Protein AF-A0A7X2BS89-F1 (afdb_monomer_lite)

pLDDT: mean 89.71, std 5.77, range [62.12, 96.12]

Sequence (120 aa):
MKQLPQVLRNIAMTLGNPIGNFGVPYMASLLVVGLTLKQFKEGMPALLVFAVFVIGSLVLAFVLMHFYVVINGKRILGAIKKDYGPRTSQGVYKTFAETKEGEKISLDIPGLARAYGEDK

Structure (mmCIF, N/CA/C/O backbone):
data_AF-A0A7X2BS89-F1
#
_entry.id   AF-A0A7X2BS89-F1
#
loop_
_atom_site.group_PDB
_atom_site.id
_atom_site.type_symbol
_atom_site.label_atom_id
_atom_site.label_alt_id
_atom_site.label_comp_id
_atom_site.label_asym_id
_atom_site.label_entity_id
_atom_site.label_seq_id
_atom_site.pdbx_PDB_ins_code
_atom_site.Cartn_x
_atom_site.Cartn_y
_atom_site.Cartn_z
_atom_site.occupancy
_atom_site.B_iso_or_equiv
_atom_site.auth_seq_id
_atom_site.auth_comp_id
_atom_site.auth_asym_id
_atom_site.auth_atom_id
_atom_site.pdbx_PDB_model_num
ATOM 1 N N . MET A 1 1 ? 6.053 5.597 18.822 1.00 62.25 1 MET A N 1
ATOM 2 C CA . MET A 1 1 ? 4.941 5.441 17.855 1.00 62.25 1 MET A CA 1
ATOM 3 C C . MET A 1 1 ? 5.508 5.494 16.447 1.00 62.25 1 MET A C 1
ATOM 5 O O . MET A 1 1 ? 6.420 6.282 16.214 1.00 62.25 1 MET A O 1
ATOM 9 N N . LYS A 1 2 ? 5.021 4.649 15.533 1.00 79.56 2 LYS A N 1
ATOM 10 C CA . LYS A 1 2 ? 5.466 4.652 14.127 1.00 79.56 2 LYS A CA 1
ATOM 11 C C . LYS A 1 2 ? 5.002 5.926 13.407 1.00 79.56 2 LYS A C 1
ATOM 13 O O . LYS A 1 2 ? 3.958 6.483 13.738 1.00 79.56 2 LYS A O 1
ATOM 18 N N . GLN A 1 3 ? 5.757 6.366 12.400 1.00 85.50 3 GLN A N 1
ATOM 19 C CA . GLN A 1 3 ? 5.343 7.477 11.536 1.00 85.50 3 GLN A CA 1
ATOM 20 C C . GLN A 1 3 ? 4.124 7.080 10.686 1.00 85.50 3 GLN A C 1
ATOM 22 O O . GLN A 1 3 ? 4.026 5.934 10.243 1.00 85.50 3 GLN A O 1
ATOM 27 N N . LEU A 1 4 ? 3.232 8.037 10.399 1.00 86.62 4 LEU A N 1
ATOM 28 C CA . LEU A 1 4 ? 1.996 7.820 9.629 1.00 86.62 4 LEU A CA 1
ATOM 29 C C . LEU A 1 4 ? 2.205 7.011 8.326 1.00 86.62 4 LEU A C 1
ATOM 31 O O . LEU A 1 4 ? 1.462 6.050 8.112 1.00 86.62 4 LEU A O 1
ATOM 35 N N . PRO A 1 5 ? 3.209 7.304 7.470 1.00 90.06 5 PRO A N 1
ATOM 36 C CA . PRO A 1 5 ? 3.431 6.524 6.251 1.00 90.06 5 PRO A CA 1
ATOM 37 C C . PRO A 1 5 ? 3.784 5.060 6.531 1.00 90.06 5 PRO A C 1
ATOM 39 O O . PRO A 1 5 ? 3.348 4.176 5.797 1.00 90.06 5 PRO A O 1
ATOM 42 N N . GLN A 1 6 ? 4.529 4.791 7.606 1.00 90.50 6 GLN A N 1
ATOM 43 C CA . GLN A 1 6 ? 4.926 3.435 7.983 1.00 90.50 6 GLN A CA 1
ATOM 44 C C . GLN A 1 6 ? 3.729 2.617 8.475 1.00 90.50 6 GLN A C 1
ATOM 46 O O . GLN A 1 6 ? 3.584 1.455 8.104 1.00 90.50 6 GLN A O 1
ATOM 51 N N . VAL A 1 7 ? 2.834 3.228 9.258 1.00 92.06 7 VAL A N 1
ATOM 52 C CA . VAL A 1 7 ? 1.599 2.567 9.715 1.00 92.06 7 VAL A CA 1
ATOM 53 C C . VAL A 1 7 ? 0.722 2.188 8.525 1.00 92.06 7 VAL A C 1
ATOM 55 O O . VAL A 1 7 ? 0.287 1.045 8.417 1.00 92.06 7 VAL A O 1
ATOM 58 N N . LEU A 1 8 ? 0.523 3.121 7.591 1.00 93.69 8 LEU A N 1
ATOM 59 C CA . LEU A 1 8 ? -0.277 2.883 6.390 1.00 93.69 8 LEU A CA 1
ATOM 60 C C . LEU A 1 8 ? 0.323 1.788 5.504 1.00 93.69 8 LEU A C 1
ATOM 62 O O . LEU A 1 8 ? -0.423 0.979 4.955 1.00 93.69 8 LEU A O 1
ATOM 66 N N . ARG A 1 9 ? 1.655 1.720 5.403 1.00 91.12 9 ARG A N 1
ATOM 67 C CA . ARG A 1 9 ? 2.315 0.627 4.684 1.00 91.12 9 ARG A CA 1
ATOM 68 C C . ARG A 1 9 ? 2.093 -0.721 5.339 1.00 91.12 9 ARG A C 1
ATOM 70 O O . ARG A 1 9 ? 1.746 -1.665 4.640 1.00 91.12 9 ARG A O 1
ATOM 77 N N . ASN A 1 10 ? 2.231 -0.799 6.659 1.00 91.50 10 ASN A N 1
ATOM 78 C CA . ASN A 1 10 ? 1.982 -2.038 7.391 1.00 91.50 10 ASN A CA 1
ATOM 79 C C . ASN A 1 10 ? 0.533 -2.501 7.204 1.00 91.50 10 ASN A C 1
ATOM 81 O O . ASN A 1 10 ? 0.304 -3.656 6.869 1.00 91.50 10 ASN A O 1
ATOM 85 N N . ILE A 1 11 ? -0.433 -1.584 7.307 1.00 92.56 11 ILE A N 1
ATOM 86 C CA . ILE A 1 11 ? -1.848 -1.878 7.038 1.00 92.56 11 ILE A CA 1
ATOM 87 C C . ILE A 1 11 ? -2.026 -2.442 5.626 1.00 92.56 11 ILE A C 1
ATOM 89 O O . ILE A 1 11 ? -2.663 -3.478 5.454 1.00 92.56 11 ILE A O 1
ATOM 93 N N . ALA A 1 12 ? -1.449 -1.793 4.615 1.00 92.75 12 ALA A N 1
ATOM 94 C CA . ALA A 1 12 ? -1.556 -2.251 3.235 1.00 92.75 12 ALA A CA 1
ATOM 95 C C . ALA A 1 12 ? -0.905 -3.616 3.003 1.00 92.75 12 ALA A C 1
ATOM 97 O O . ALA A 1 12 ? -1.465 -4.428 2.275 1.00 92.75 12 ALA A O 1
ATOM 98 N N . MET A 1 13 ? 0.250 -3.879 3.608 1.00 89.50 13 MET A N 1
ATOM 99 C CA . MET A 1 13 ? 0.972 -5.143 3.449 1.00 89.50 13 MET A CA 1
ATOM 100 C C . MET A 1 13 ? 0.316 -6.299 4.211 1.00 89.50 13 MET A C 1
ATOM 102 O O . MET A 1 13 ? 0.418 -7.438 3.771 1.00 89.50 13 MET A O 1
ATOM 106 N N . THR A 1 14 ? -0.355 -6.019 5.331 1.00 89.69 14 THR A N 1
ATOM 107 C CA . THR A 1 14 ? -0.999 -7.042 6.166 1.00 89.69 14 THR A CA 1
ATOM 108 C C . THR A 1 14 ? -2.445 -7.317 5.760 1.00 89.69 14 THR A C 1
ATOM 110 O O . THR A 1 14 ? -2.859 -8.470 5.747 1.00 89.69 14 THR A O 1
ATOM 113 N N . LEU A 1 15 ? -3.223 -6.275 5.448 1.00 89.94 15 LEU A N 1
ATOM 114 C CA . LEU A 1 15 ? -4.653 -6.395 5.130 1.00 89.94 15 LEU A CA 1
ATOM 115 C C . LEU A 1 15 ? -4.950 -6.286 3.630 1.00 89.94 15 LEU A C 1
ATOM 117 O O . LEU A 1 15 ? -6.036 -6.650 3.185 1.00 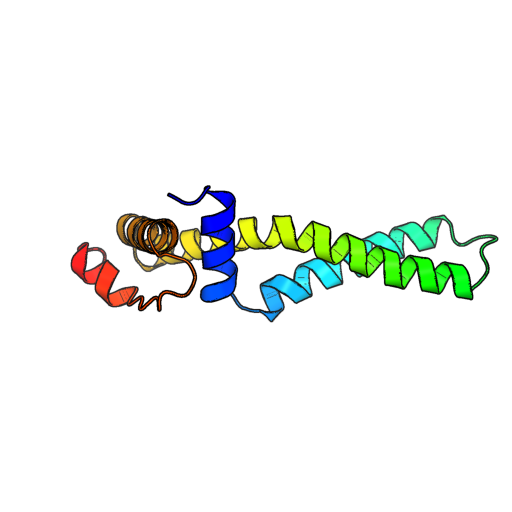89.94 15 LEU A O 1
ATOM 121 N N . GLY A 1 16 ? -4.026 -5.733 2.846 1.00 86.75 16 GLY A N 1
ATOM 122 C CA . GLY A 1 16 ? -4.201 -5.563 1.408 1.00 86.75 16 GLY A CA 1
ATOM 123 C C . GLY A 1 16 ? -3.813 -6.804 0.610 1.00 86.75 16 GLY A C 1
ATOM 124 O O . GLY A 1 16 ? -3.084 -7.678 1.068 1.00 86.75 16 GLY A O 1
ATOM 125 N N . ASN A 1 17 ? -4.275 -6.854 -0.639 1.00 87.62 17 ASN A N 1
ATOM 126 C CA . ASN A 1 17 ? -3.895 -7.909 -1.571 1.00 87.62 17 ASN A CA 1
ATOM 127 C C . ASN A 1 17 ? -2.449 -7.683 -2.071 1.00 87.62 17 ASN A C 1
ATOM 129 O O . ASN A 1 17 ? -2.179 -6.616 -2.641 1.00 87.62 17 ASN A O 1
ATOM 133 N N . PRO A 1 18 ? -1.542 -8.674 -1.952 1.00 79.31 18 PRO A N 1
ATOM 134 C CA . PRO A 1 18 ? -0.186 -8.594 -2.494 1.00 79.31 18 PRO A CA 1
ATOM 135 C C . PRO A 1 18 ? -0.164 -8.233 -3.985 1.00 79.31 18 PRO A C 1
ATOM 137 O O . PRO A 1 18 ? 0.562 -7.331 -4.396 1.00 79.31 18 PRO A O 1
ATOM 140 N N . ILE A 1 19 ? -1.029 -8.842 -4.798 1.00 81.94 19 ILE A N 1
ATOM 141 C CA . ILE A 1 19 ? -1.120 -8.559 -6.238 1.00 81.94 19 ILE A CA 1
ATOM 142 C C . ILE A 1 19 ? -1.462 -7.083 -6.474 1.00 81.94 19 ILE A C 1
ATOM 144 O O . ILE A 1 19 ? -0.904 -6.454 -7.367 1.00 81.94 19 ILE A O 1
ATOM 148 N N . GLY A 1 20 ? -2.325 -6.495 -5.644 1.00 81.06 20 GLY A N 1
ATOM 149 C CA . GLY A 1 20 ? -2.649 -5.072 -5.727 1.00 81.06 20 GLY A CA 1
ATOM 150 C C . GLY A 1 20 ? -1.471 -4.175 -5.341 1.00 81.06 20 GLY A C 1
ATOM 151 O O . GLY A 1 20 ? -1.215 -3.179 -6.013 1.00 81.06 20 GLY A O 1
ATOM 152 N N . ASN A 1 21 ? -0.738 -4.535 -4.286 1.00 86.19 21 ASN A N 1
ATOM 153 C CA . ASN A 1 21 ? 0.386 -3.750 -3.766 1.00 86.19 21 ASN A CA 1
ATOM 154 C C . ASN A 1 21 ? 1.625 -3.775 -4.671 1.00 86.19 21 ASN A C 1
ATOM 156 O O . ASN A 1 21 ? 2.361 -2.792 -4.696 1.00 86.19 21 ASN A O 1
ATOM 160 N N . PHE A 1 22 ? 1.845 -4.872 -5.399 1.00 85.88 22 PHE A N 1
ATOM 161 C CA . PHE A 1 22 ? 3.017 -5.070 -6.257 1.00 85.88 22 PHE A CA 1
ATOM 162 C C . PHE A 1 22 ? 2.689 -4.969 -7.750 1.00 85.88 22 PHE A C 1
ATOM 164 O O . PHE A 1 22 ? 3.403 -4.311 -8.506 1.00 85.88 22 PHE A O 1
ATOM 171 N N . GLY A 1 23 ? 1.590 -5.587 -8.180 1.00 87.44 23 GLY A N 1
ATOM 172 C CA . GLY A 1 23 ? 1.208 -5.674 -9.587 1.00 87.44 23 GLY A CA 1
ATOM 173 C C . GLY A 1 23 ? 0.803 -4.328 -10.178 1.00 87.44 23 GLY A C 1
ATOM 174 O O . GLY A 1 23 ? 1.220 -4.008 -11.286 1.00 87.44 23 GLY A O 1
ATOM 175 N N . VAL A 1 24 ? 0.057 -3.496 -9.440 1.00 89.19 24 VAL A N 1
ATOM 176 C CA . VAL A 1 24 ? -0.359 -2.174 -9.946 1.00 89.19 24 VAL A CA 1
ATOM 177 C C . VAL A 1 24 ? 0.846 -1.248 -10.185 1.00 89.19 24 VAL A C 1
ATOM 179 O O . VAL A 1 24 ? 0.961 -0.731 -11.299 1.00 89.19 24 VAL A O 1
ATOM 182 N N . PRO A 1 25 ? 1.785 -1.064 -9.230 1.00 92.38 25 PRO A N 1
ATOM 183 C CA . PRO A 1 25 ? 3.005 -0.290 -9.478 1.00 92.38 25 PRO A CA 1
ATOM 184 C C . PRO A 1 25 ? 3.862 -0.826 -10.626 1.00 92.38 25 PRO A C 1
ATOM 186 O O . PRO A 1 25 ? 4.404 -0.036 -11.396 1.00 92.38 25 PRO A O 1
ATOM 189 N N . TYR A 1 26 ? 3.963 -2.150 -10.762 1.00 92.25 26 TYR A N 1
ATOM 190 C CA . TYR A 1 26 ? 4.733 -2.778 -11.834 1.00 92.25 26 TYR A CA 1
ATOM 191 C C . TYR A 1 26 ? 4.108 -2.547 -13.216 1.00 92.25 26 TYR A C 1
ATOM 193 O O . TYR A 1 26 ? 4.787 -2.139 -14.152 1.00 92.25 26 TYR A O 1
ATOM 201 N N . MET A 1 27 ? 2.793 -2.725 -13.353 1.00 92.81 27 MET A N 1
ATOM 202 C CA . MET A 1 27 ? 2.111 -2.445 -14.621 1.00 92.81 27 MET A CA 1
ATOM 203 C C . MET A 1 27 ? 2.201 -0.961 -14.991 1.00 92.81 27 MET A C 1
ATOM 205 O O . MET A 1 27 ? 2.433 -0.624 -16.152 1.00 92.81 27 MET A O 1
ATOM 209 N N . ALA A 1 28 ? 2.073 -0.068 -14.007 1.00 93.38 28 ALA A N 1
ATOM 210 C CA . ALA A 1 28 ? 2.253 1.362 -14.224 1.00 93.38 28 ALA A CA 1
ATOM 211 C C . ALA A 1 28 ? 3.680 1.696 -14.688 1.00 93.38 28 ALA A C 1
ATOM 213 O O . ALA A 1 28 ? 3.847 2.517 -15.590 1.00 93.38 28 ALA A O 1
ATOM 214 N N . SER A 1 29 ? 4.706 1.049 -14.126 1.00 94.88 29 SER A N 1
ATOM 215 C CA . SER A 1 29 ? 6.089 1.312 -14.522 1.00 94.88 29 SER A CA 1
ATOM 216 C C . SER A 1 29 ? 6.393 0.841 -15.943 1.00 94.88 29 SER A C 1
ATOM 218 O O . SER A 1 29 ? 6.981 1.605 -16.709 1.00 94.88 29 SER A O 1
ATOM 220 N N . LEU A 1 30 ? 5.917 -0.350 -16.326 1.00 94.31 30 LEU A N 1
ATOM 221 C CA . LEU A 1 30 ? 6.032 -0.867 -17.693 1.00 94.31 30 LEU A CA 1
ATOM 222 C C . LEU A 1 30 ? 5.412 0.095 -18.712 1.00 94.31 30 LEU A C 1
ATOM 224 O O . LEU A 1 30 ? 6.003 0.360 -19.759 1.00 94.31 30 LEU A O 1
ATOM 228 N N . LEU A 1 31 ? 4.237 0.649 -18.399 1.00 94.06 31 LEU A N 1
ATOM 229 C CA . LEU A 1 31 ? 3.569 1.620 -19.265 1.00 94.06 31 LEU A CA 1
ATOM 230 C C . LEU A 1 31 ? 4.380 2.910 -19.397 1.00 94.06 31 LEU A C 1
ATOM 232 O O . LEU A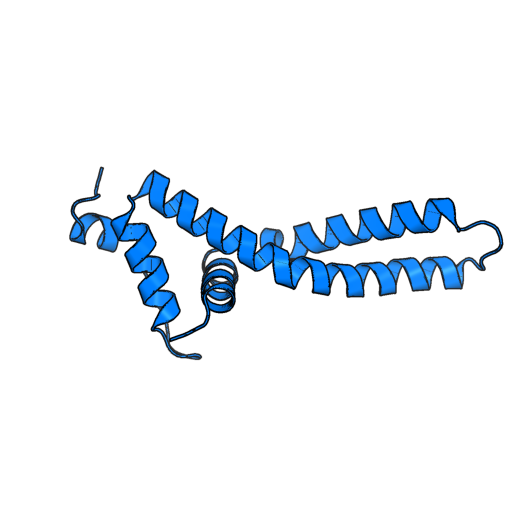 1 31 ? 4.623 3.364 -20.513 1.00 94.06 31 LEU A O 1
ATOM 236 N N . VAL A 1 32 ? 4.827 3.490 -18.281 1.00 93.25 32 VAL A N 1
ATOM 237 C CA . VAL A 1 32 ? 5.573 4.758 -18.287 1.00 93.25 32 VAL A CA 1
ATOM 238 C C . VAL A 1 32 ? 6.888 4.623 -19.052 1.00 93.25 32 VAL A C 1
ATOM 240 O O . VAL A 1 32 ? 7.182 5.430 -19.937 1.00 93.25 32 VAL A O 1
ATOM 243 N N . VAL A 1 33 ? 7.669 3.583 -18.763 1.00 92.62 33 VAL A N 1
ATOM 244 C CA . VAL A 1 33 ? 8.959 3.362 -19.426 1.00 92.62 33 VAL A CA 1
ATOM 245 C C . VAL A 1 33 ? 8.759 2.976 -20.888 1.00 92.62 33 VAL A C 1
ATOM 247 O O . VAL A 1 33 ? 9.475 3.482 -21.750 1.00 92.62 33 VAL A O 1
ATOM 250 N N . GLY A 1 34 ? 7.752 2.156 -21.201 1.00 90.50 34 GLY A N 1
ATOM 251 C CA . GLY A 1 34 ? 7.413 1.794 -22.578 1.00 90.50 34 GLY A CA 1
ATOM 252 C C . GLY A 1 34 ? 7.015 2.999 -23.432 1.00 90.50 34 GLY A C 1
ATOM 253 O O . GLY A 1 34 ? 7.500 3.143 -24.556 1.00 90.50 34 GLY A O 1
ATOM 254 N N . LEU A 1 35 ? 6.187 3.901 -22.895 1.00 90.06 35 LEU A N 1
ATOM 255 C CA . LEU A 1 35 ? 5.808 5.150 -23.566 1.00 90.06 35 LEU A CA 1
ATOM 256 C C . LEU A 1 35 ? 7.010 6.070 -23.777 1.00 90.06 35 LEU A C 1
ATOM 258 O O . LEU A 1 35 ? 7.158 6.638 -24.857 1.00 90.06 35 LEU A O 1
ATOM 262 N N . THR A 1 36 ? 7.885 6.167 -22.776 1.00 86.38 36 THR A N 1
ATOM 263 C CA . THR A 1 36 ? 9.102 6.982 -22.856 1.00 86.38 36 THR A CA 1
ATOM 264 C C . THR A 1 36 ? 10.034 6.430 -23.933 1.00 86.38 36 THR A C 1
ATOM 266 O O . THR A 1 36 ? 10.428 7.144 -24.847 1.00 86.38 36 THR A O 1
ATOM 269 N N . LEU A 1 37 ? 10.316 5.126 -23.918 1.00 88.88 37 LEU A N 1
ATOM 270 C CA . LEU A 1 37 ? 11.169 4.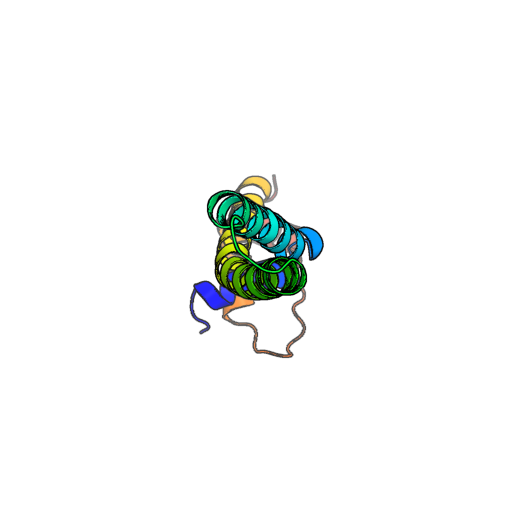493 -24.926 1.00 88.88 37 LEU A CA 1
ATOM 271 C C . LEU A 1 37 ? 10.608 4.600 -26.338 1.00 88.88 37 LEU A C 1
ATOM 273 O O . LEU A 1 37 ? 11.378 4.775 -27.280 1.00 88.88 37 LEU A O 1
ATOM 277 N N . LYS A 1 38 ? 9.282 4.553 -26.506 1.00 86.50 38 LYS A N 1
ATOM 278 C CA . LYS A 1 38 ? 8.655 4.760 -27.816 1.00 86.50 38 LYS A CA 1
ATOM 279 C C . LYS A 1 38 ? 9.051 6.107 -28.437 1.00 86.50 38 LYS A C 1
ATOM 281 O O . LYS A 1 38 ? 9.171 6.161 -29.656 1.00 86.50 38 LYS A O 1
ATOM 286 N N . GLN A 1 39 ? 9.269 7.146 -27.628 1.00 83.25 39 GLN A N 1
ATOM 287 C CA . GLN A 1 39 ? 9.651 8.482 -28.098 1.00 83.25 39 GLN A CA 1
ATOM 288 C C . GLN A 1 39 ? 11.136 8.605 -28.466 1.00 83.25 39 GLN A C 1
ATOM 290 O O . GLN A 1 39 ? 11.470 9.426 -29.310 1.00 83.25 39 GLN A O 1
ATOM 295 N N . PHE A 1 40 ? 12.018 7.798 -27.868 1.00 80.81 40 PHE A N 1
ATOM 296 C CA . PHE A 1 40 ? 13.474 7.967 -28.002 1.00 80.81 40 PHE A CA 1
ATOM 297 C C . PHE A 1 40 ? 14.189 6.800 -28.694 1.00 80.81 40 PHE A C 1
ATOM 299 O O . PHE A 1 40 ? 15.399 6.853 -28.874 1.00 80.81 40 PHE A O 1
ATOM 306 N N . LYS A 1 41 ? 13.480 5.730 -29.081 1.00 80.62 41 LYS A N 1
ATOM 307 C CA . LYS A 1 41 ? 14.095 4.496 -29.613 1.00 80.62 41 LYS A CA 1
ATOM 308 C C . LYS A 1 41 ? 14.875 4.658 -30.922 1.00 80.62 41 LYS A C 1
ATOM 310 O O . LYS A 1 41 ? 15.614 3.745 -31.284 1.00 80.62 41 LYS A O 1
ATOM 315 N N . GLU A 1 42 ? 14.685 5.750 -31.658 1.00 80.81 42 GLU A N 1
ATOM 316 C CA . GLU A 1 42 ? 15.365 5.961 -32.936 1.00 80.81 42 GLU A CA 1
ATOM 317 C C . GLU A 1 42 ? 16.871 6.154 -32.709 1.00 80.81 42 GLU A C 1
ATOM 319 O O . GLU A 1 42 ? 17.301 7.052 -31.993 1.00 80.81 42 GLU A O 1
ATOM 324 N N . GLY A 1 43 ? 17.680 5.259 -33.283 1.00 79.31 43 GLY A N 1
ATOM 325 C CA . GLY A 1 43 ? 19.141 5.266 -33.150 1.00 79.31 43 GLY A CA 1
ATOM 326 C C . GLY A 1 43 ? 19.708 4.436 -31.990 1.00 79.31 43 GLY A C 1
ATOM 327 O O . GLY A 1 43 ? 20.927 4.308 -31.889 1.00 79.31 43 GLY A O 1
ATOM 328 N N . MET A 1 44 ? 18.870 3.826 -31.142 1.00 84.56 44 MET A N 1
ATOM 329 C CA . MET A 1 44 ? 19.346 2.971 -30.046 1.00 84.56 44 MET A CA 1
ATOM 330 C C . MET A 1 44 ? 19.482 1.492 -30.458 1.00 84.56 44 MET A C 1
ATOM 332 O O . MET A 1 44 ? 18.570 0.940 -31.079 1.00 84.56 44 MET A O 1
ATOM 336 N N . PRO A 1 45 ? 20.563 0.793 -30.051 1.00 90.31 45 PRO A N 1
ATOM 337 C CA . PRO A 1 45 ? 20.671 -0.656 -30.209 1.00 90.31 45 PRO A CA 1
ATOM 338 C C . PRO A 1 45 ? 19.543 -1.400 -29.481 1.00 90.31 45 PRO A C 1
ATOM 340 O O . PRO A 1 45 ? 19.206 -1.068 -28.344 1.00 90.31 45 PRO A O 1
ATOM 343 N N . ALA A 1 46 ? 19.010 -2.466 -30.087 1.00 85.69 46 ALA A N 1
ATOM 344 C CA . ALA A 1 46 ? 17.882 -3.228 -29.534 1.00 85.69 46 ALA A CA 1
ATOM 345 C C . ALA A 1 46 ? 18.142 -3.763 -28.111 1.00 85.69 46 ALA A C 1
ATOM 347 O O . ALA A 1 46 ? 17.260 -3.706 -27.256 1.00 85.69 46 ALA A O 1
ATOM 348 N N . LEU A 1 47 ? 19.369 -4.221 -27.836 1.00 89.31 47 LEU A N 1
ATOM 349 C CA . LEU A 1 47 ? 19.768 -4.693 -26.508 1.00 89.31 47 LEU A CA 1
ATOM 350 C C . LEU A 1 47 ? 19.717 -3.573 -25.458 1.00 89.31 47 LEU A C 1
ATOM 352 O O . LEU A 1 47 ? 19.304 -3.808 -24.325 1.00 89.31 47 LEU A O 1
ATOM 356 N N . LEU A 1 48 ? 20.093 -2.349 -25.840 1.00 89.19 48 LEU A N 1
ATOM 357 C CA . LEU A 1 48 ? 20.062 -1.186 -24.957 1.00 89.19 48 LEU A CA 1
ATOM 358 C C . LEU A 1 48 ? 18.620 -0.750 -24.683 1.00 89.19 48 LEU A C 1
ATOM 360 O O . LEU A 1 48 ? 18.272 -0.503 -23.532 1.00 89.19 48 LEU A O 1
ATOM 364 N N . VAL A 1 49 ? 17.757 -0.746 -25.704 1.00 88.19 49 VAL A N 1
ATOM 365 C CA . VAL A 1 49 ? 16.316 -0.485 -25.535 1.00 88.19 49 VAL A CA 1
ATOM 366 C C . VAL A 1 49 ? 15.691 -1.497 -24.573 1.00 88.19 49 VAL A C 1
ATOM 368 O O . VAL A 1 49 ? 14.968 -1.108 -23.657 1.00 88.19 49 VAL A O 1
ATOM 371 N N . PHE A 1 50 ? 16.004 -2.786 -24.736 1.00 88.31 50 PHE A N 1
ATOM 372 C CA . PHE A 1 50 ? 15.526 -3.835 -23.837 1.00 88.31 50 PHE A CA 1
ATOM 373 C C . PHE A 1 50 ? 16.036 -3.641 -22.403 1.00 88.31 50 PHE A C 1
ATOM 375 O O . PHE A 1 50 ? 15.248 -3.690 -21.460 1.00 88.31 50 PHE A O 1
ATOM 382 N N . ALA A 1 51 ? 17.331 -3.362 -22.229 1.00 91.06 51 ALA A N 1
ATOM 383 C CA . ALA A 1 51 ? 17.923 -3.138 -20.913 1.00 91.06 51 ALA A CA 1
ATOM 384 C C . ALA A 1 51 ? 17.297 -1.930 -20.199 1.00 91.06 51 ALA A C 1
ATOM 386 O O . ALA A 1 51 ? 16.908 -2.045 -19.037 1.00 91.06 51 ALA A O 1
ATOM 387 N N . VAL A 1 52 ? 17.130 -0.798 -20.894 1.00 90.06 52 VAL A N 1
ATOM 388 C CA . VAL A 1 52 ? 16.470 0.394 -20.338 1.00 90.06 52 VAL A CA 1
ATOM 389 C C . VAL A 1 52 ? 15.011 0.097 -20.002 1.00 90.06 52 VAL A C 1
ATOM 391 O O . VAL A 1 52 ? 14.541 0.515 -18.946 1.00 90.06 52 VAL A O 1
ATOM 394 N N . PHE A 1 53 ? 14.304 -0.659 -20.848 1.00 91.88 53 PHE A N 1
ATOM 395 C CA . PHE A 1 53 ? 12.916 -1.027 -20.581 1.00 91.88 53 PHE A CA 1
ATOM 396 C C . PHE A 1 53 ? 12.797 -1.840 -19.295 1.00 91.88 53 PHE A C 1
ATOM 398 O O . PHE A 1 53 ? 12.034 -1.475 -18.403 1.00 91.88 53 PHE A O 1
ATOM 405 N N . VAL A 1 54 ? 13.576 -2.914 -19.176 1.00 92.12 54 VAL A N 1
ATOM 406 C CA . VAL A 1 54 ? 13.502 -3.827 -18.032 1.00 92.12 54 VAL A CA 1
ATOM 407 C C . VAL A 1 54 ? 13.997 -3.148 -16.757 1.00 92.12 54 VAL A C 1
ATOM 409 O O . VAL A 1 54 ? 13.261 -3.089 -15.772 1.00 92.12 54 VAL A O 1
ATOM 412 N N . ILE A 1 55 ? 15.211 -2.592 -16.768 1.00 93.81 55 ILE A N 1
ATOM 413 C CA . ILE A 1 55 ? 15.822 -1.986 -15.576 1.00 93.81 55 ILE A CA 1
ATOM 414 C C . ILE A 1 55 ? 15.042 -0.738 -15.162 1.00 93.81 55 ILE A C 1
ATOM 416 O O . ILE A 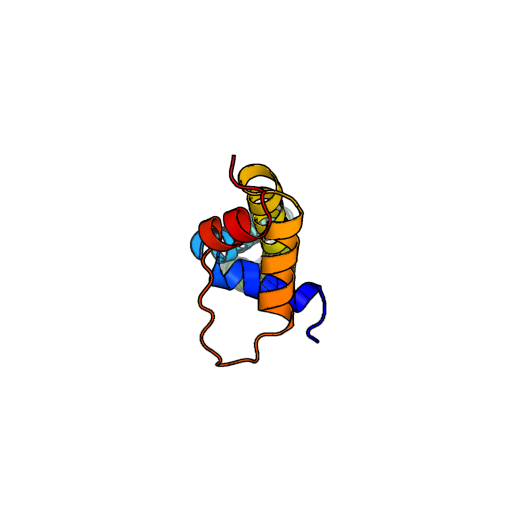1 55 ? 14.702 -0.590 -13.988 1.00 93.81 55 ILE A O 1
ATOM 420 N N . GLY A 1 56 ? 14.695 0.124 -16.120 1.00 93.00 56 GLY A N 1
ATOM 421 C CA . GLY A 1 56 ? 13.902 1.322 -15.861 1.00 93.00 56 GLY A CA 1
ATOM 422 C C . GLY A 1 56 ? 12.548 0.981 -15.245 1.00 93.00 56 GLY A C 1
ATOM 423 O O . GLY A 1 56 ? 12.151 1.605 -14.261 1.00 93.00 56 GLY A O 1
ATOM 424 N N . SER A 1 57 ? 11.864 -0.049 -15.757 1.00 93.56 57 SER A N 1
ATOM 425 C CA . SER A 1 57 ? 10.561 -0.462 -15.220 1.00 93.56 57 SER A CA 1
ATOM 426 C C . SER A 1 57 ? 10.679 -1.052 -13.819 1.00 93.56 57 SER A C 1
ATOM 428 O O . SER A 1 57 ? 9.814 -0.795 -12.985 1.00 93.56 57 SER A O 1
ATOM 430 N N . LEU A 1 58 ? 11.739 -1.808 -13.524 1.00 93.88 58 LEU A N 1
ATOM 431 C CA . LEU A 1 58 ? 11.970 -2.363 -12.188 1.00 93.88 58 LEU A CA 1
ATOM 432 C C . LEU A 1 58 ? 12.275 -1.272 -11.157 1.00 93.88 58 LEU A C 1
ATOM 434 O O . LEU A 1 58 ? 11.655 -1.242 -10.092 1.00 93.88 58 LEU A O 1
ATOM 438 N N . VAL A 1 59 ? 13.180 -0.346 -11.487 1.00 94.62 59 VAL A N 1
ATOM 439 C CA . VAL A 1 59 ? 13.521 0.782 -10.607 1.00 94.62 59 VAL A CA 1
ATOM 440 C C . VAL A 1 59 ? 12.284 1.640 -10.356 1.00 94.62 59 VAL A C 1
ATOM 442 O O . VAL A 1 59 ? 11.944 1.923 -9.205 1.00 94.62 59 VAL A O 1
ATOM 445 N N . LEU A 1 60 ? 11.560 2.000 -11.417 1.00 94.81 60 LEU A N 1
ATOM 446 C CA . LEU A 1 60 ? 10.351 2.803 -11.290 1.00 94.81 60 LEU A CA 1
ATOM 447 C C . LEU A 1 60 ? 9.248 2.059 -10.523 1.00 94.81 60 LEU A C 1
ATOM 449 O O . LEU A 1 60 ? 8.572 2.680 -9.709 1.00 94.81 60 LEU A O 1
ATOM 453 N N . ALA A 1 61 ? 9.088 0.744 -10.708 1.00 94.19 61 ALA A N 1
ATOM 454 C CA . ALA A 1 61 ? 8.126 -0.050 -9.940 1.00 94.19 61 ALA A CA 1
ATOM 455 C C . ALA A 1 61 ? 8.407 0.028 -8.436 1.00 94.19 61 ALA A C 1
ATOM 457 O O . ALA A 1 61 ? 7.477 0.226 -7.656 1.00 94.19 61 ALA A O 1
ATOM 458 N N . PHE A 1 62 ? 9.675 -0.077 -8.028 1.00 92.56 62 PHE A N 1
ATOM 459 C CA . PHE A 1 62 ? 10.063 0.008 -6.620 1.00 92.56 62 PHE A CA 1
ATOM 460 C C . PHE A 1 62 ? 9.747 1.386 -6.024 1.00 92.56 62 PHE A C 1
ATOM 462 O O . PHE A 1 62 ? 9.175 1.489 -4.934 1.00 92.56 62 PHE A O 1
ATOM 469 N N . VAL A 1 63 ? 10.044 2.451 -6.774 1.00 93.38 63 VAL A N 1
ATOM 470 C CA . VAL A 1 63 ? 9.699 3.825 -6.386 1.00 93.38 63 VAL A CA 1
ATOM 471 C C . VAL A 1 63 ? 8.182 3.981 -6.264 1.00 93.38 63 VAL A C 1
ATOM 473 O O . VAL A 1 63 ? 7.689 4.422 -5.227 1.00 93.38 63 VAL A O 1
ATOM 476 N N . LEU A 1 64 ? 7.423 3.573 -7.282 1.00 93.44 64 LEU A N 1
ATOM 477 C CA . LEU A 1 64 ? 5.963 3.677 -7.286 1.00 93.44 64 LEU A CA 1
ATOM 478 C C . LEU A 1 64 ? 5.331 2.864 -6.155 1.00 93.44 64 LEU A C 1
ATOM 480 O O . LEU A 1 64 ? 4.415 3.354 -5.497 1.00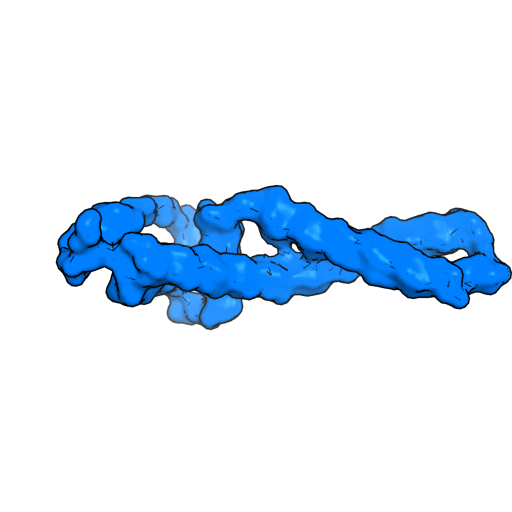 93.44 64 LEU A O 1
ATOM 484 N N . MET A 1 65 ? 5.840 1.664 -5.880 1.00 93.44 65 MET A N 1
ATOM 485 C CA . MET A 1 65 ? 5.374 0.818 -4.785 1.00 93.44 65 MET A CA 1
ATOM 486 C C . MET A 1 65 ? 5.503 1.538 -3.437 1.00 93.44 65 MET A C 1
ATOM 488 O O . MET A 1 65 ? 4.550 1.554 -2.654 1.00 93.44 65 MET A O 1
ATOM 492 N N . HIS A 1 66 ? 6.634 2.203 -3.181 1.00 90.06 66 HIS A N 1
ATOM 493 C CA . HIS A 1 66 ? 6.876 2.930 -1.931 1.00 90.06 66 HIS A CA 1
ATOM 494 C C . HIS A 1 66 ? 5.780 3.964 -1.605 1.00 90.06 66 HIS A C 1
ATOM 496 O O . HIS A 1 66 ? 5.424 4.152 -0.431 1.00 90.06 66 HIS A O 1
ATOM 502 N N . PHE A 1 67 ? 5.224 4.615 -2.631 1.00 91.12 67 PHE A N 1
ATOM 503 C CA . PHE A 1 67 ? 4.135 5.587 -2.501 1.00 91.12 67 PHE A CA 1
ATOM 504 C C . PHE A 1 67 ? 2.753 4.934 -2.575 1.00 91.12 67 PHE A C 1
ATOM 506 O O . PHE A 1 67 ? 1.877 5.237 -1.761 1.00 91.12 67 PHE A O 1
ATOM 513 N N . TYR A 1 68 ? 2.555 4.012 -3.516 1.00 92.44 68 TYR A N 1
ATOM 514 C CA . TYR A 1 68 ? 1.269 3.367 -3.761 1.00 92.44 68 TYR A CA 1
ATOM 515 C C . TYR A 1 68 ? 0.774 2.592 -2.542 1.00 92.44 68 TYR A C 1
ATOM 517 O O . TYR A 1 68 ? -0.398 2.686 -2.184 1.00 92.44 68 TYR A O 1
ATOM 525 N N . VAL A 1 69 ? 1.667 1.892 -1.845 1.00 93.06 69 VAL A N 1
ATOM 526 C CA . VAL A 1 69 ? 1.312 1.119 -0.649 1.00 93.06 69 VAL A CA 1
ATOM 527 C C . VAL A 1 69 ? 0.771 2.037 0.465 1.00 93.06 69 VAL A C 1
ATOM 529 O O . VAL A 1 69 ? -0.175 1.671 1.159 1.00 93.06 69 VAL A O 1
ATOM 532 N N . VAL A 1 70 ? 1.265 3.278 0.588 1.00 93.69 70 VAL A N 1
ATOM 533 C CA . VAL A 1 70 ? 0.704 4.274 1.527 1.00 93.69 70 VAL A CA 1
ATOM 534 C C . VAL A 1 70 ? -0.727 4.650 1.133 1.00 93.69 70 VAL A C 1
ATOM 536 O O . VAL A 1 70 ? -1.612 4.725 1.988 1.00 93.69 70 VAL A O 1
ATOM 539 N N . ILE A 1 71 ? -0.965 4.881 -0.161 1.00 93.25 71 ILE A N 1
ATOM 540 C CA . ILE A 1 71 ? -2.295 5.205 -0.696 1.00 93.25 71 ILE A CA 1
ATOM 541 C C . ILE A 1 71 ? -3.249 4.034 -0.459 1.00 93.25 71 ILE A C 1
ATOM 543 O O . ILE A 1 71 ? -4.372 4.242 0.004 1.00 93.25 71 ILE A O 1
ATOM 547 N N . ASN A 1 72 ? -2.804 2.805 -0.718 1.00 93.44 72 ASN A N 1
ATOM 548 C CA . ASN A 1 72 ? -3.630 1.624 -0.522 1.00 93.44 72 ASN A CA 1
ATOM 549 C C . ASN A 1 72 ? -3.980 1.415 0.960 1.00 93.44 72 ASN A C 1
ATOM 551 O O . ASN A 1 72 ? -5.133 1.141 1.282 1.00 93.44 72 ASN A O 1
ATOM 555 N N . GLY A 1 73 ? -3.041 1.673 1.876 1.00 94.12 73 GLY A N 1
ATOM 556 C CA . GLY A 1 73 ? -3.304 1.656 3.319 1.00 94.12 73 GLY A CA 1
ATOM 557 C C . GLY A 1 73 ? -4.402 2.640 3.727 1.00 94.12 73 GLY A C 1
ATOM 558 O O . GLY A 1 73 ? -5.299 2.292 4.496 1.00 94.12 73 GLY A O 1
ATOM 559 N N . LYS A 1 74 ? -4.401 3.851 3.148 1.00 95.06 74 LYS A N 1
ATOM 560 C CA . LYS A 1 74 ? -5.488 4.826 3.352 1.00 95.06 74 LYS A CA 1
ATOM 561 C C . LYS A 1 74 ? -6.818 4.328 2.788 1.00 95.06 74 LYS A C 1
ATOM 563 O O . LYS A 1 74 ? -7.846 4.512 3.435 1.00 95.06 74 LYS A O 1
ATOM 568 N N . ARG A 1 75 ? -6.815 3.701 1.606 1.00 94.69 75 ARG A N 1
ATOM 569 C CA . ARG A 1 75 ? -8.031 3.135 0.993 1.00 94.69 75 ARG A CA 1
ATOM 570 C C . ARG A 1 75 ? -8.632 2.028 1.854 1.00 94.69 75 ARG A C 1
ATOM 572 O O . ARG A 1 75 ? -9.843 2.029 2.044 1.00 94.69 75 ARG A O 1
ATOM 579 N N . ILE A 1 76 ? -7.803 1.148 2.416 1.00 95.00 76 ILE A N 1
ATOM 580 C CA . ILE A 1 76 ? -8.243 0.079 3.326 1.00 95.00 76 ILE A CA 1
ATOM 581 C C . ILE A 1 76 ? -8.872 0.673 4.589 1.00 95.00 76 ILE A C 1
ATOM 583 O O . ILE A 1 76 ? -9.991 0.309 4.937 1.00 95.00 76 ILE A O 1
ATOM 587 N N . LEU A 1 77 ? -8.218 1.643 5.239 1.00 95.88 77 LEU A N 1
ATOM 588 C CA . LEU A 1 77 ? -8.811 2.327 6.396 1.00 95.88 77 LEU A CA 1
ATOM 589 C C . LEU A 1 77 ? -10.124 3.037 6.050 1.00 95.88 77 LEU A C 1
ATOM 591 O O . LEU A 1 77 ? -11.045 3.048 6.868 1.00 95.88 77 LEU A O 1
ATOM 595 N N . GLY A 1 78 ? -10.216 3.615 4.850 1.00 96.12 78 GLY A N 1
ATOM 596 C CA . GLY A 1 78 ? -11.439 4.220 4.327 1.00 96.12 78 GLY A CA 1
ATOM 597 C C . GLY A 1 78 ? -12.567 3.206 4.124 1.00 96.12 78 GLY A C 1
ATOM 598 O O . GLY A 1 78 ? -13.705 3.500 4.481 1.00 96.12 78 GLY A O 1
ATOM 599 N N . ALA A 1 79 ? -12.255 2.010 3.616 1.00 94.38 79 ALA A N 1
ATOM 600 C CA . ALA A 1 79 ? -13.213 0.913 3.495 1.00 94.38 79 ALA A CA 1
ATOM 601 C C . ALA A 1 79 ? -13.694 0.448 4.877 1.00 94.38 79 ALA A C 1
ATOM 603 O O . ALA A 1 79 ? -14.895 0.427 5.125 1.00 94.38 79 ALA A O 1
ATOM 604 N N . ILE A 1 80 ? -12.773 0.232 5.824 1.00 94.44 80 ILE A N 1
ATOM 605 C CA . ILE A 1 80 ? -13.125 -0.116 7.211 1.00 94.44 80 ILE A CA 1
ATOM 606 C C . ILE A 1 80 ? -14.023 0.961 7.827 1.00 94.44 80 ILE A C 1
ATOM 608 O O . ILE A 1 80 ? -15.035 0.642 8.438 1.00 94.44 80 ILE A O 1
ATOM 612 N N . LYS A 1 81 ? -13.701 2.244 7.623 1.00 95.19 81 LYS A N 1
ATOM 613 C CA . LYS A 1 81 ? -14.525 3.357 8.109 1.00 95.19 81 LYS A CA 1
ATOM 614 C C . LYS A 1 81 ? -15.941 3.334 7.531 1.00 95.19 81 LYS A C 1
ATOM 616 O O . LYS A 1 81 ? -16.886 3.678 8.236 1.00 95.19 81 LYS A O 1
ATOM 621 N N . LYS A 1 82 ? -16.083 2.993 6.250 1.00 94.44 82 LYS A N 1
ATOM 622 C CA . LYS A 1 82 ? -17.376 2.939 5.558 1.00 94.44 82 LYS A CA 1
ATOM 623 C C . LYS A 1 82 ? -18.231 1.770 6.055 1.00 94.44 82 LYS A C 1
ATOM 625 O O . LYS A 1 82 ? -19.426 1.953 6.306 1.00 94.44 82 LYS A O 1
ATOM 630 N N . ASP A 1 83 ? -17.609 0.607 6.196 1.00 93.31 83 ASP A N 1
ATOM 631 C CA . ASP A 1 83 ? -18.309 -0.646 6.464 1.00 93.31 83 ASP A CA 1
ATOM 632 C C . ASP A 1 83 ? -18.571 -0.830 7.967 1.00 93.31 83 ASP A C 1
ATOM 634 O O . ASP A 1 83 ? -19.688 -1.172 8.341 1.00 93.31 83 ASP A O 1
ATOM 638 N N . TYR A 1 84 ? -17.597 -0.487 8.819 1.00 93.00 84 TYR A N 1
ATOM 639 C CA . TYR A 1 84 ? -17.609 -0.739 10.269 1.00 93.00 84 TYR A CA 1
ATOM 640 C C . TYR A 1 84 ? -17.576 0.518 11.146 1.00 93.00 84 TYR A C 1
ATOM 642 O O . TYR A 1 84 ? -17.633 0.403 12.361 1.00 93.00 84 TYR A O 1
ATOM 650 N N . GLY A 1 85 ? -17.449 1.713 10.565 1.00 94.19 85 GLY A N 1
ATOM 651 C CA . GLY A 1 85 ? -17.501 2.976 11.304 1.00 94.19 85 GLY A CA 1
ATOM 652 C C . GLY A 1 85 ? -16.145 3.638 11.619 1.00 94.19 85 GLY A C 1
ATOM 653 O O . GLY A 1 85 ? -15.063 3.047 11.486 1.00 94.19 85 GLY A O 1
ATOM 654 N N . PRO A 1 86 ? -16.168 4.944 11.957 1.00 94.75 86 PRO A N 1
ATOM 655 C CA . PRO A 1 86 ? -14.967 5.751 12.165 1.00 94.75 86 PRO A CA 1
ATOM 656 C C . PRO A 1 86 ? -14.112 5.323 13.360 1.00 94.75 86 PRO A C 1
ATOM 658 O O . PRO A 1 86 ? -12.883 5.403 13.251 1.00 94.75 86 PRO A O 1
ATOM 661 N N . ARG A 1 87 ? -14.707 4.889 14.477 1.00 94.25 87 ARG A N 1
ATOM 662 C CA . ARG A 1 87 ? -13.951 4.479 15.673 1.00 94.25 87 ARG A CA 1
ATOM 663 C C . ARG A 1 87 ? -13.228 3.165 15.423 1.00 94.25 87 ARG A C 1
ATOM 665 O O . ARG A 1 87 ? -12.064 3.047 15.792 1.00 94.25 87 ARG A O 1
ATOM 672 N N . THR A 1 88 ? -13.849 2.242 14.698 1.00 94.25 88 THR A N 1
ATOM 673 C CA . THR A 1 88 ? -13.236 0.978 14.277 1.00 94.25 88 THR A CA 1
ATOM 674 C C . THR A 1 88 ? -12.017 1.228 13.400 1.00 94.25 88 THR A C 1
ATOM 676 O O . THR A 1 88 ? -10.939 0.702 13.672 1.00 94.25 88 THR A O 1
ATOM 679 N N . SER A 1 89 ? -12.134 2.105 12.399 1.00 95.00 89 SER A N 1
ATOM 680 C CA . SER A 1 89 ? -10.999 2.498 11.549 1.00 95.00 89 SER A CA 1
ATOM 681 C C . SER A 1 89 ? -9.840 3.106 12.356 1.00 95.00 89 SER A C 1
ATOM 683 O O . SER A 1 89 ? -8.676 2.752 12.146 1.00 95.00 89 SER A O 1
ATOM 685 N N . GLN A 1 90 ? -10.145 3.974 13.327 1.00 94.38 90 GLN A N 1
ATOM 686 C CA . GLN A 1 90 ? -9.137 4.534 14.234 1.00 94.38 90 GLN A CA 1
ATOM 687 C C . GLN A 1 90 ? -8.516 3.475 15.151 1.00 94.38 90 GLN A C 1
ATOM 689 O O . GLN A 1 90 ? -7.303 3.500 15.358 1.00 94.38 90 GLN A O 1
ATOM 694 N N . GLY A 1 91 ? -9.317 2.538 15.662 1.00 93.12 91 GLY A N 1
ATOM 695 C CA . GLY A 1 91 ? -8.857 1.406 16.463 1.00 93.12 91 GLY A CA 1
ATOM 696 C C . GLY A 1 91 ? -7.853 0.555 15.693 1.00 93.12 91 GLY A C 1
ATOM 697 O O . GLY A 1 91 ? -6.742 0.346 16.172 1.00 93.12 91 GLY A O 1
ATOM 698 N N . VAL A 1 92 ? -8.180 0.185 14.449 1.00 94.25 92 VAL A N 1
ATOM 699 C CA . VAL A 1 92 ? -7.263 -0.542 13.556 1.00 94.25 92 VAL A CA 1
ATOM 700 C C . VAL A 1 92 ? -5.973 0.248 13.336 1.00 94.25 92 VAL A C 1
ATOM 702 O O . VAL A 1 92 ? -4.884 -0.295 13.518 1.00 94.25 92 VAL A O 1
ATOM 705 N N . TYR A 1 93 ? -6.063 1.539 12.998 1.00 95.00 93 TYR A N 1
ATOM 706 C CA . TYR A 1 93 ? -4.873 2.381 12.839 1.00 95.00 93 TYR A CA 1
ATOM 707 C C . TYR A 1 93 ? -3.993 2.378 14.096 1.00 95.00 93 TYR A C 1
ATOM 709 O O . TYR A 1 93 ? -2.776 2.200 13.999 1.00 95.00 93 TYR A O 1
ATOM 717 N N . LYS A 1 94 ? -4.608 2.548 15.270 1.00 93.44 94 LYS A N 1
ATOM 718 C CA . LYS A 1 94 ? -3.914 2.581 16.557 1.00 93.44 94 LYS A CA 1
ATOM 719 C C . LYS A 1 94 ? -3.216 1.254 16.848 1.00 93.44 94 LYS A C 1
ATOM 721 O O . LYS A 1 94 ? -2.033 1.279 17.177 1.00 93.44 94 LYS A O 1
ATOM 726 N N . THR A 1 95 ? -3.885 0.120 16.624 1.00 93.06 95 THR A N 1
ATOM 727 C CA . THR A 1 95 ? -3.276 -1.210 16.760 1.00 93.06 95 THR A CA 1
ATOM 728 C C . THR A 1 95 ? -1.995 -1.297 15.934 1.00 93.06 95 THR A C 1
ATOM 730 O O . THR A 1 95 ? -0.925 -1.517 16.490 1.00 93.06 95 THR A O 1
ATOM 733 N N . PHE A 1 96 ? -2.044 -0.996 14.632 1.00 92.50 96 PHE A N 1
ATOM 734 C CA . PHE A 1 96 ? -0.850 -1.055 13.776 1.00 92.50 96 PHE A CA 1
ATOM 735 C C . PHE A 1 96 ? 0.246 -0.034 14.145 1.00 92.50 96 PHE A C 1
ATOM 737 O O . PHE A 1 96 ? 1.435 -0.279 13.882 1.00 92.50 96 PHE A O 1
ATOM 744 N N . ALA A 1 97 ? -0.131 1.110 14.724 1.00 92.62 97 ALA A N 1
ATOM 745 C CA . ALA A 1 97 ? 0.794 2.147 15.179 1.00 92.62 97 ALA A CA 1
ATOM 746 C C . ALA A 1 97 ? 1.546 1.771 16.466 1.00 92.62 97 ALA A C 1
ATOM 748 O O . ALA A 1 97 ? 2.682 2.227 16.656 1.00 92.62 97 ALA A O 1
ATOM 749 N N . GLU A 1 98 ? 0.923 0.956 17.319 1.00 91.88 98 GLU A N 1
ATOM 750 C CA . GLU A 1 98 ? 1.435 0.542 18.630 1.00 91.88 98 GLU A CA 1
ATOM 751 C C . GLU A 1 98 ? 2.121 -0.832 18.603 1.00 91.88 98 GLU A C 1
ATOM 753 O O . GLU A 1 98 ? 3.077 -1.029 19.353 1.00 91.88 98 GLU A O 1
ATOM 758 N N . THR A 1 99 ? 1.721 -1.745 17.707 1.00 89.56 99 THR A N 1
ATOM 759 C CA . THR A 1 99 ? 2.356 -3.067 17.569 1.00 89.56 99 THR A CA 1
ATOM 760 C C . THR A 1 99 ? 3.841 -2.943 17.220 1.00 89.56 99 THR A C 1
ATOM 762 O O . THR A 1 99 ? 4.214 -2.247 16.263 1.00 89.56 99 THR A O 1
ATOM 765 N N . LYS A 1 100 ? 4.700 -3.675 17.937 1.00 85.19 100 LYS A N 1
ATOM 766 C CA . LYS A 1 100 ? 6.138 -3.752 17.637 1.00 85.19 100 LYS A CA 1
ATOM 767 C C . LYS A 1 100 ? 6.417 -4.661 16.436 1.00 85.19 100 LYS A C 1
ATOM 769 O O . LYS A 1 100 ? 5.602 -5.487 16.043 1.00 85.19 100 LYS A O 1
ATOM 774 N N . GLU A 1 101 ? 7.567 -4.486 15.795 1.00 80.12 101 GLU A N 1
ATOM 775 C CA . GLU A 1 101 ? 7.969 -5.393 14.713 1.00 80.12 101 GLU A CA 1
ATOM 776 C C . GLU A 1 101 ? 8.191 -6.812 15.257 1.00 80.12 101 GLU A C 1
ATOM 778 O O . GLU A 1 101 ? 8.736 -6.983 16.344 1.00 80.12 101 GLU A O 1
ATOM 783 N N . GLY A 1 102 ? 7.724 -7.822 14.518 1.00 79.62 102 GLY A N 1
ATOM 784 C CA . GLY A 1 102 ? 7.789 -9.232 14.922 1.00 79.62 102 GLY A CA 1
ATOM 785 C C . GLY A 1 102 ? 6.681 -9.693 15.877 1.00 79.62 102 GLY A C 1
ATOM 786 O O . GLY A 1 102 ? 6.544 -10.891 16.112 1.00 79.62 102 GLY A O 1
ATOM 787 N N . GLU A 1 103 ? 5.857 -8.782 16.394 1.00 85.94 103 GLU A N 1
ATOM 788 C CA . GLU A 1 103 ? 4.727 -9.131 17.253 1.00 85.94 103 GLU A CA 1
ATOM 789 C C . GLU A 1 103 ? 3.524 -9.591 16.414 1.00 85.94 103 GLU A C 1
ATOM 791 O O . GLU A 1 103 ? 3.177 -8.990 15.391 1.00 85.94 103 GLU A O 1
ATOM 796 N N . LYS A 1 104 ? 2.880 -10.685 16.837 1.00 81.69 104 LYS A N 1
ATOM 797 C CA . LYS A 1 104 ? 1.715 -11.227 16.136 1.00 81.69 104 LYS A CA 1
ATOM 798 C C . LYS A 1 104 ? 0.514 -10.308 16.354 1.00 81.69 104 LYS A C 1
ATOM 800 O O . LYS A 1 104 ? 0.010 -10.189 17.465 1.00 81.69 104 LYS A O 1
ATOM 805 N N . ILE A 1 105 ? 0.017 -9.717 15.272 1.00 85.00 105 ILE A N 1
ATOM 806 C CA . ILE A 1 105 ? -1.231 -8.952 15.287 1.00 85.00 105 ILE A CA 1
ATOM 807 C C . ILE A 1 105 ? -2.398 -9.927 15.134 1.00 85.00 105 ILE A C 1
ATOM 809 O O . ILE A 1 105 ? -2.473 -10.662 14.151 1.00 85.00 105 ILE A O 1
ATOM 813 N N . SER A 1 106 ? -3.322 -9.908 16.093 1.00 83.19 106 SER A N 1
ATOM 814 C CA . SER A 1 106 ? -4.651 -10.503 15.948 1.00 83.19 106 SER A CA 1
ATOM 815 C C . SER A 1 106 ? -5.665 -9.371 15.885 1.00 83.19 106 SER A C 1
ATOM 817 O O . SER A 1 106 ? -5.767 -8.587 16.827 1.00 83.19 106 SER A O 1
ATOM 819 N N . LEU A 1 107 ? -6.380 -9.256 14.767 1.00 87.06 107 LEU A N 1
ATOM 820 C CA . LEU A 1 107 ? -7.305 -8.156 14.511 1.00 87.06 107 LEU A CA 1
ATOM 821 C C . LEU A 1 107 ? -8.682 -8.721 14.141 1.00 87.06 107 LEU A C 1
ATOM 823 O O . LEU A 1 107 ? -8.866 -9.228 13.038 1.00 87.06 107 LEU A O 1
ATOM 827 N N . ASP A 1 108 ? -9.641 -8.617 15.061 1.00 89.94 108 ASP A N 1
ATOM 828 C CA . ASP A 1 108 ? -11.055 -8.919 14.810 1.00 89.94 108 ASP A CA 1
ATOM 829 C C . ASP A 1 108 ? -11.807 -7.605 14.555 1.00 89.94 108 ASP A C 1
ATOM 831 O O . ASP A 1 108 ? -12.204 -6.907 15.488 1.00 89.94 108 ASP A O 1
ATOM 835 N N . ILE A 1 109 ? -11.944 -7.227 13.280 1.00 88.88 109 ILE A N 1
ATOM 836 C CA . ILE A 1 109 ? -12.583 -5.963 12.880 1.00 88.88 109 ILE A CA 1
ATOM 837 C C . ILE A 1 109 ? -14.079 -5.944 13.260 1.00 88.88 109 ILE A C 1
ATOM 839 O O . ILE A 1 109 ? -14.499 -4.965 13.880 1.00 88.88 109 ILE A O 1
ATOM 843 N N . PRO A 1 110 ? -14.883 -6.995 12.989 1.00 90.88 110 PRO A N 1
ATOM 844 C CA . PRO A 1 110 ? -16.257 -7.072 13.495 1.00 90.88 110 PRO A CA 1
ATOM 845 C C . PRO A 1 110 ? -16.360 -7.021 15.027 1.00 90.88 110 PRO A C 1
ATOM 847 O O . PRO A 1 110 ? -17.269 -6.395 15.573 1.00 90.88 110 PRO A O 1
ATOM 850 N N . GLY A 1 111 ? -15.443 -7.672 15.749 1.00 90.75 111 GLY A N 1
ATOM 851 C CA . GLY A 1 111 ? -15.368 -7.587 17.213 1.00 90.75 111 GLY A CA 1
ATOM 852 C C . GLY A 1 111 ? -15.089 -6.168 17.715 1.00 90.75 111 GLY A C 1
ATOM 853 O O . GLY A 1 111 ? -15.766 -5.694 18.628 1.00 90.75 111 GLY A O 1
ATOM 854 N N . LEU A 1 112 ? -14.150 -5.462 17.078 1.00 90.06 112 LEU A N 1
ATOM 855 C CA . LEU A 1 112 ? -13.856 -4.055 17.369 1.00 90.06 112 LEU A CA 1
ATOM 856 C C . LEU A 1 112 ? -15.069 -3.151 17.113 1.00 90.06 112 LEU A C 1
ATOM 858 O O . LEU A 1 112 ? -15.377 -2.306 17.950 1.00 90.06 112 LEU A O 1
ATOM 862 N N . ALA A 1 113 ? -15.785 -3.360 16.005 1.00 92.19 113 ALA A N 1
ATOM 863 C CA . ALA A 1 113 ? -16.992 -2.600 15.685 1.00 92.19 113 ALA A CA 1
ATOM 864 C C . ALA A 1 113 ? -18.074 -2.766 16.759 1.00 92.19 113 ALA A C 1
ATOM 866 O O . ALA A 1 113 ? -18.604 -1.775 17.263 1.00 92.19 113 ALA A O 1
ATOM 867 N N . ARG A 1 114 ? -18.321 -4.007 17.197 1.00 91.44 114 ARG A N 1
ATOM 868 C CA . ARG A 1 114 ? -19.231 -4.310 18.314 1.00 91.44 114 ARG A CA 1
ATOM 869 C C . ARG A 1 114 ? -18.813 -3.617 19.606 1.00 91.44 114 ARG A C 1
ATOM 871 O O . ARG A 1 114 ? -19.643 -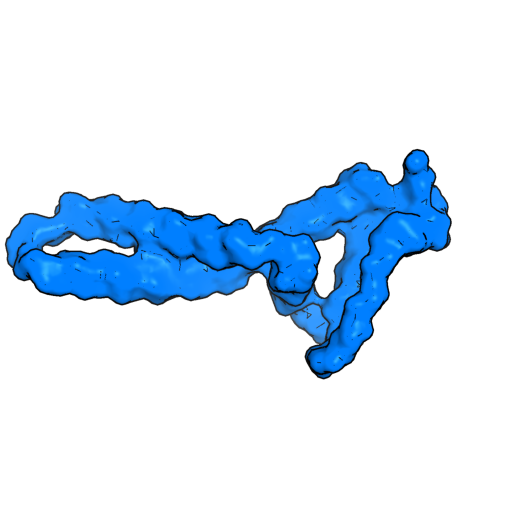2.985 20.254 1.00 91.44 114 ARG A O 1
ATOM 878 N N . ALA A 1 115 ? -17.527 -3.670 19.952 1.00 91.12 115 ALA A N 1
ATOM 879 C CA . ALA A 1 115 ? -17.000 -3.017 21.152 1.00 91.12 115 ALA A CA 1
ATOM 880 C C . ALA A 1 115 ? -17.160 -1.485 21.125 1.00 91.12 115 ALA A C 1
ATOM 882 O O . ALA A 1 115 ? -17.301 -0.862 22.177 1.00 91.12 115 ALA A O 1
ATOM 883 N N . TYR A 1 116 ? -17.158 -0.874 19.938 1.00 91.56 116 TYR A N 1
ATOM 884 C CA . TYR A 1 116 ? -17.381 0.563 19.768 1.00 91.56 116 TYR A CA 1
ATOM 885 C C . TYR A 1 116 ? -18.846 0.964 19.561 1.00 91.56 116 TYR A C 1
ATOM 887 O O . TYR A 1 116 ? -19.121 2.167 19.481 1.00 91.56 116 TYR A O 1
ATOM 895 N N . GLY A 1 117 ? -19.767 -0.003 19.507 1.00 89.25 117 GLY A N 1
ATOM 896 C CA . GLY A 1 117 ? -21.176 0.235 19.188 1.00 89.25 117 GLY A CA 1
ATOM 897 C C . GLY A 1 117 ? -21.397 0.683 17.739 1.00 89.25 117 GLY A C 1
ATOM 898 O O . GLY A 1 117 ? -22.322 1.443 17.476 1.00 89.25 117 GLY A O 1
ATOM 899 N N . GLU A 1 118 ? -20.520 0.273 16.819 1.00 89.31 118 GLU A N 1
ATOM 900 C CA . GLU A 1 118 ? -20.600 0.557 15.376 1.00 89.31 118 GLU A CA 1
ATOM 901 C C . GLU A 1 118 ? -21.033 -0.672 14.547 1.00 89.31 118 GLU A C 1
ATOM 903 O O . GLU A 1 118 ? -21.005 -0.634 13.317 1.00 89.31 118 GLU A O 1
ATOM 908 N N . ASP A 1 119 ? -21.436 -1.750 15.227 1.00 73.81 119 ASP A N 1
ATOM 909 C CA . ASP A 1 119 ? -22.220 -2.857 14.668 1.00 73.81 119 ASP A CA 1
ATOM 910 C C . ASP A 1 119 ? -23.484 -2.279 14.001 1.00 73.81 119 ASP A C 1
ATOM 912 O O . ASP A 1 119 ? -24.226 -1.516 14.626 1.00 73.81 119 ASP A O 1
ATOM 916 N N . LYS A 1 120 ? -23.645 -2.553 12.703 1.00 62.12 120 LYS A N 1
ATOM 917 C CA . LYS A 1 120 ? -24.812 -2.175 11.904 1.00 62.12 120 LYS A CA 1
ATOM 918 C C . LYS A 1 120 ? -25.707 -3.382 11.700 1.00 62.12 120 LYS A C 1
ATOM 920 O O . LYS A 1 120 ? -25.158 -4.424 11.274 1.00 62.12 120 LYS A O 1
#

Organism: NCBI:txid1608996

Radius of gyration: 19.48 Å; chains: 1; bounding box: 46×20×54 Å

Foldseek 3Di:
DDDLLVLLLVQCVPVNDPCQLQVVLLVVLLVVQVVVCVVVVPPDDPVVSVCSSVVSSVVSSVVSSSVVSSVSSVVVLVVLCVPLNDVLSVVSSVQSVPDDPPDDDDDDSCVSSVVVVSND

Secondary structure (DSSP, 8-state):
---HHHHHHHHHHHHS-HHHHHHHHHHHHHHHHHHHHHHH-TT--HHHHHHHHHHHHHHHHHHHHHHHHHHHHHHHHHHHHHHH-HHHHHHHHHHHHHPPTTPPP---HHHHHHHHT---